Protein AF-A0A9Q0KQM0-F1 (afdb_monomer_lite)

Secondary structure (DSSP, 8-state):
--HHHHHHHHHHHHHHHHHHHHH-TTS-HHHHHHHHHHHTT-----PPP---S-----------------------------------------------HHHHHHHHHHHHHHHHHHHHHHHHHHHHHHTT--

pLDDT: mean 70.47, std 23.41, range [34.66, 98.06]

Sequence (134 aa):
MDEEDLSWMIKQAEEELQILEAQHPNRFGYLKMELRSFIHGETEKPSPPYFPKSFVSYRDGYYSSMSNSSATTQASSNRKRKVSEIQNQEANPESTNRNFPRLNQWMERVDAAIERAEACLQKIQEIKRSFADD

Organism: NCBI:txid273540

Radius of gyration: 28.45 Å; chains: 1; bounding box: 66×61×78 Å

Structure (mmCIF, N/CA/C/O backbone):
data_AF-A0A9Q0KQM0-F1
#
_entry.id   AF-A0A9Q0KQM0-F1
#
loop_
_atom_site.group_PDB
_atom_site.id
_atom_site.type_symbol
_atom_site.label_atom_id
_atom_site.label_alt_id
_atom_site.label_comp_id
_atom_site.label_asym_id
_atom_site.label_entity_id
_atom_site.label_seq_id
_atom_site.pdbx_PDB_ins_code
_atom_site.Cartn_x
_atom_site.Cartn_y
_atom_site.Cartn_z
_atom_site.occupancy
_atom_site.B_iso_or_equiv
_atom_site.auth_seq_id
_atom_site.auth_comp_id
_atom_site.auth_asym_id
_atom_site.auth_atom_id
_atom_site.pdbx_PDB_model_num
ATOM 1 N N . MET A 1 1 ? 14.302 -12.156 -9.358 1.00 58.56 1 MET A N 1
ATOM 2 C CA . MET A 1 1 ? 13.977 -11.934 -7.940 1.00 58.56 1 MET A CA 1
ATOM 3 C C . MET A 1 1 ? 15.108 -12.558 -7.190 1.00 58.56 1 MET A C 1
ATOM 5 O O . MET A 1 1 ? 15.151 -13.767 -6.978 1.00 58.56 1 MET A O 1
ATOM 9 N N . ASP A 1 2 ? 16.082 -11.708 -6.974 1.00 76.75 2 ASP A N 1
ATOM 10 C CA . ASP A 1 2 ? 17.432 -12.087 -6.632 1.00 76.75 2 ASP A CA 1
ATOM 11 C C . ASP A 1 2 ? 17.601 -11.864 -5.120 1.00 76.75 2 ASP A C 1
ATOM 13 O O . ASP A 1 2 ? 16.722 -11.299 -4.466 1.00 76.75 2 ASP A O 1
ATOM 17 N N . GLU A 1 3 ? 18.680 -12.348 -4.513 1.00 79.62 3 GLU A N 1
ATOM 18 C CA . GLU A 1 3 ? 18.825 -12.284 -3.045 1.00 79.62 3 GLU A CA 1
ATOM 19 C C . GLU A 1 3 ? 18.804 -10.827 -2.527 1.00 79.62 3 GLU A C 1
ATOM 21 O O . GLU A 1 3 ? 18.250 -10.520 -1.470 1.00 79.62 3 GLU A O 1
ATOM 26 N N . GLU A 1 4 ? 19.306 -9.907 -3.354 1.00 83.56 4 GLU A N 1
ATOM 27 C CA . GLU A 1 4 ? 19.282 -8.458 -3.148 1.00 83.56 4 GLU A CA 1
ATOM 28 C C . GLU A 1 4 ? 17.868 -7.844 -3.285 1.00 83.56 4 GLU A C 1
ATOM 30 O O . GLU A 1 4 ? 17.556 -6.889 -2.570 1.00 83.56 4 GLU A O 1
ATOM 35 N N . ASP A 1 5 ? 16.975 -8.425 -4.107 1.00 89.69 5 ASP A N 1
ATOM 36 C CA . ASP A 1 5 ? 15.559 -8.015 -4.183 1.00 89.69 5 ASP A CA 1
ATOM 37 C C . ASP A 1 5 ? 14.825 -8.326 -2.875 1.00 89.69 5 ASP A C 1
ATOM 39 O O . ASP A 1 5 ? 14.152 -7.475 -2.291 1.00 89.69 5 ASP A O 1
ATOM 43 N N . LEU A 1 6 ? 14.962 -9.567 -2.398 1.00 90.31 6 LEU A N 1
ATOM 44 C CA . LEU A 1 6 ? 14.279 -10.013 -1.185 1.00 90.31 6 LEU A CA 1
ATOM 45 C C . LEU A 1 6 ? 14.741 -9.202 0.038 1.00 90.31 6 LEU A C 1
ATOM 47 O O . LEU A 1 6 ? 13.925 -8.845 0.888 1.00 90.31 6 LEU A O 1
ATOM 51 N N . SER A 1 7 ? 16.029 -8.849 0.084 1.00 91.62 7 SER A N 1
ATOM 52 C CA . SER A 1 7 ? 16.617 -8.018 1.138 1.00 91.62 7 SER A CA 1
ATOM 53 C C . SER A 1 7 ? 15.995 -6.614 1.214 1.00 91.62 7 SER A C 1
ATOM 55 O O . SER A 1 7 ? 15.618 -6.173 2.306 1.00 91.62 7 SER A O 1
ATOM 57 N N . TRP A 1 8 ? 15.799 -5.914 0.082 1.00 96.56 8 TRP A N 1
ATOM 58 C CA . TRP A 1 8 ? 15.133 -4.602 0.122 1.00 96.56 8 TRP A CA 1
ATOM 59 C C . TRP A 1 8 ? 13.644 -4.721 0.464 1.00 96.56 8 TRP A C 1
ATOM 61 O O . TRP A 1 8 ? 13.133 -3.885 1.210 1.00 96.56 8 TRP A O 1
ATOM 71 N N . MET A 1 9 ? 12.959 -5.770 -0.011 1.00 94.56 9 MET A N 1
ATOM 72 C CA . MET A 1 9 ? 11.542 -5.994 0.299 1.00 94.56 9 MET A CA 1
ATOM 73 C C . MET A 1 9 ? 11.303 -6.239 1.795 1.00 94.56 9 MET A C 1
ATOM 75 O O . MET A 1 9 ? 10.371 -5.664 2.360 1.00 94.56 9 MET A O 1
ATOM 79 N N . ILE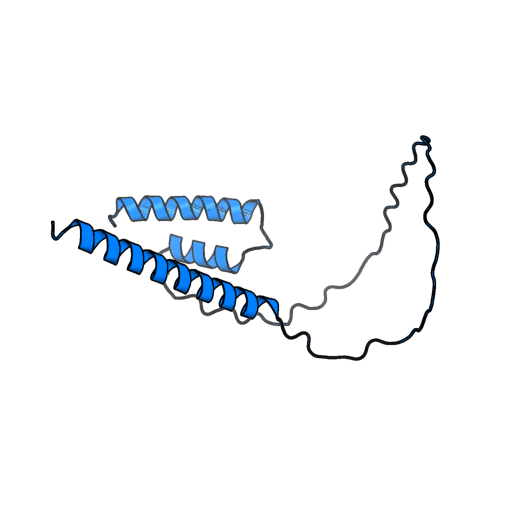 A 1 10 ? 12.146 -7.048 2.448 1.00 95.50 10 ILE A N 1
ATOM 80 C CA . ILE A 1 10 ? 12.070 -7.291 3.899 1.00 95.50 10 ILE A CA 1
ATOM 81 C C . ILE A 1 10 ? 12.304 -5.984 4.664 1.00 95.50 10 ILE A C 1
ATOM 83 O O . ILE A 1 10 ? 11.477 -5.604 5.491 1.00 95.50 10 ILE A O 1
ATOM 87 N N . LYS A 1 11 ? 13.363 -5.239 4.324 1.00 96.62 11 LYS A N 1
ATOM 88 C CA . LYS A 1 11 ? 13.682 -3.959 4.971 1.00 96.62 11 LYS A CA 1
ATOM 89 C C . LYS A 1 11 ? 12.564 -2.914 4.822 1.00 96.62 11 LYS A C 1
ATOM 91 O O . LYS A 1 11 ? 12.269 -2.193 5.773 1.00 96.62 11 LYS A O 1
ATOM 96 N N . GLN A 1 12 ? 11.917 -2.838 3.656 1.00 97.19 12 GLN A N 1
ATOM 97 C CA . GLN A 1 12 ? 10.768 -1.948 3.453 1.00 97.19 12 GLN A CA 1
ATOM 98 C C . GLN A 1 12 ? 9.567 -2.378 4.313 1.00 97.19 12 GLN A C 1
ATOM 100 O O . GLN A 1 12 ? 8.876 -1.530 4.877 1.00 97.19 12 GLN A O 1
ATOM 105 N N . ALA A 1 13 ? 9.327 -3.687 4.450 1.00 96.81 13 ALA A N 1
ATOM 106 C CA . ALA A 1 13 ? 8.262 -4.215 5.300 1.00 96.81 13 ALA A CA 1
ATOM 107 C C . ALA A 1 13 ? 8.500 -3.928 6.796 1.00 96.81 13 ALA A C 1
ATOM 109 O O . ALA A 1 13 ? 7.536 -3.664 7.516 1.00 96.81 13 ALA A O 1
ATOM 110 N N . GLU A 1 14 ? 9.756 -3.929 7.261 1.00 97.62 14 GLU A N 1
ATOM 111 C CA . GLU A 1 14 ? 10.124 -3.530 8.629 1.00 97.62 14 GLU A CA 1
ATOM 112 C C . GLU A 1 14 ? 9.798 -2.052 8.913 1.00 97.62 14 GLU A C 1
ATOM 114 O O . GLU A 1 14 ? 9.199 -1.745 9.948 1.00 97.62 14 GLU A O 1
ATOM 119 N N . GLU A 1 15 ? 10.130 -1.141 7.990 1.00 98.06 15 GLU A N 1
ATOM 120 C CA . GLU A 1 15 ? 9.844 0.297 8.132 1.00 98.06 15 GLU A CA 1
ATOM 121 C C . GLU A 1 15 ? 8.329 0.576 8.158 1.00 98.06 15 GLU A C 1
ATOM 123 O O . GLU A 1 15 ? 7.829 1.243 9.070 1.00 98.06 15 GLU A O 1
ATOM 128 N N . GLU A 1 16 ? 7.568 -0.008 7.226 1.00 97.56 16 GLU A N 1
ATOM 129 C CA . GLU A 1 16 ? 6.100 0.102 7.190 1.00 97.56 16 GLU A CA 1
ATOM 130 C C . GLU A 1 16 ? 5.441 -0.485 8.453 1.00 97.56 16 GLU A C 1
ATOM 132 O O . GLU A 1 16 ? 4.510 0.103 9.016 1.00 97.56 16 GLU A O 1
ATOM 137 N N . LEU A 1 17 ? 5.946 -1.618 8.961 1.00 97.62 17 LEU A N 1
ATOM 138 C CA . LEU A 1 17 ? 5.477 -2.213 10.213 1.00 97.62 17 LEU A CA 1
ATOM 139 C C . LEU A 1 17 ? 5.724 -1.277 11.408 1.00 97.62 17 LEU A C 1
ATOM 141 O O . LEU A 1 17 ? 4.813 -1.061 12.215 1.00 97.62 17 LEU A O 1
ATOM 145 N N . GLN A 1 18 ? 6.914 -0.673 11.500 1.00 97.94 18 GLN A N 1
ATOM 146 C CA . GLN A 1 18 ? 7.250 0.284 12.557 1.00 97.94 18 GLN A CA 1
ATOM 147 C C . GLN A 1 18 ? 6.335 1.521 12.512 1.00 97.94 18 GLN A C 1
ATOM 149 O O . GLN A 1 18 ? 5.841 1.965 13.555 1.00 97.94 18 GLN A O 1
ATOM 154 N N . ILE A 1 19 ? 6.044 2.042 11.315 1.00 97.69 19 ILE A N 1
ATOM 155 C CA . ILE A 1 19 ? 5.113 3.161 11.101 1.00 97.69 19 ILE A CA 1
ATOM 156 C C . ILE A 1 19 ? 3.689 2.787 11.553 1.00 97.69 19 ILE A C 1
ATOM 158 O O . ILE A 1 19 ? 3.054 3.544 12.298 1.00 97.69 19 ILE A O 1
ATOM 162 N N . LEU A 1 20 ? 3.194 1.605 11.167 1.00 97.06 20 LEU A N 1
ATOM 163 C CA . LEU A 1 20 ? 1.872 1.098 11.559 1.00 97.06 20 LEU A CA 1
ATOM 164 C C . LEU A 1 20 ? 1.748 0.856 13.072 1.00 97.06 20 LEU A C 1
ATOM 166 O O . LEU A 1 20 ? 0.660 1.010 13.642 1.00 97.06 20 LEU A O 1
ATOM 170 N N . GLU A 1 21 ? 2.823 0.453 13.744 1.00 96.62 21 GLU A N 1
ATOM 171 C CA . GLU A 1 21 ? 2.836 0.262 15.197 1.00 96.62 21 GLU A CA 1
ATOM 172 C C . GLU A 1 21 ? 2.899 1.592 15.953 1.00 96.62 21 GLU A C 1
ATOM 174 O O . GLU A 1 21 ? 2.069 1.805 16.840 1.00 96.62 21 GLU A O 1
ATOM 179 N N . ALA A 1 22 ? 3.773 2.517 15.546 1.00 97.25 22 ALA A N 1
ATOM 180 C CA . ALA A 1 22 ? 3.917 3.826 16.180 1.00 97.25 22 ALA A CA 1
ATOM 181 C C . ALA A 1 22 ? 2.680 4.724 15.998 1.00 97.25 22 ALA A C 1
ATOM 183 O O . ALA A 1 22 ? 2.176 5.295 16.966 1.00 97.25 22 ALA A O 1
ATOM 184 N N . GLN A 1 23 ? 2.160 4.850 14.771 1.00 97.75 23 GLN A N 1
ATOM 185 C CA . GLN A 1 23 ? 1.028 5.743 14.504 1.00 97.75 23 GLN A CA 1
ATOM 186 C C . GLN A 1 23 ? -0.321 5.114 14.866 1.00 97.75 23 GLN A C 1
ATOM 188 O O . GLN A 1 23 ? -1.278 5.826 15.187 1.00 97.75 23 GLN A O 1
ATOM 193 N N . HIS A 1 24 ? -0.460 3.794 14.720 1.00 95.94 24 HIS A N 1
ATOM 194 C CA . HIS A 1 24 ? -1.758 3.113 14.716 1.00 95.94 24 HIS A CA 1
ATOM 195 C C . HIS A 1 24 ? -1.775 1.852 15.607 1.00 95.94 24 HIS A C 1
ATOM 197 O O . HIS A 1 24 ? -2.219 0.799 15.140 1.00 95.94 24 HIS A O 1
ATOM 203 N N . PRO A 1 25 ? -1.344 1.913 16.886 1.00 92.69 25 PRO A N 1
ATOM 204 C CA . PRO A 1 25 ? -1.121 0.732 17.731 1.00 92.69 25 PRO A CA 1
ATOM 205 C C . PRO A 1 25 ? -2.336 -0.207 17.776 1.00 92.69 25 PRO A C 1
ATOM 207 O O . PRO A 1 25 ? -2.232 -1.366 17.381 1.00 92.69 25 PRO A O 1
ATOM 210 N N . ASN A 1 26 ? -3.518 0.328 18.101 1.00 94.81 26 ASN A N 1
ATOM 211 C CA . ASN A 1 26 ? -4.770 -0.431 18.240 1.00 94.81 26 ASN A CA 1
ATOM 212 C C . ASN A 1 26 ? -5.520 -0.677 16.909 1.00 94.81 26 ASN A C 1
ATOM 214 O O . ASN A 1 26 ? -6.731 -0.903 16.913 1.00 94.81 26 ASN A O 1
ATOM 218 N N . ARG A 1 27 ? -4.846 -0.584 15.753 1.00 92.25 27 ARG A N 1
ATOM 219 C CA . ARG A 1 27 ? -5.431 -0.844 14.422 1.00 92.25 27 ARG A CA 1
ATOM 220 C C . ARG A 1 27 ? -4.522 -1.749 13.586 1.00 92.25 27 ARG A C 1
ATOM 222 O O . ARG A 1 27 ? -3.359 -1.964 13.922 1.00 92.25 27 ARG A O 1
ATOM 229 N N . PHE A 1 28 ? -5.076 -2.260 12.484 1.00 95.12 28 PHE A N 1
ATOM 230 C CA . PHE A 1 28 ? -4.367 -3.050 11.465 1.00 95.12 28 PHE A CA 1
ATOM 231 C C . PHE A 1 28 ? -3.712 -4.346 11.980 1.00 95.12 28 PHE A C 1
ATOM 233 O O . PHE A 1 28 ? -2.749 -4.819 11.393 1.00 95.12 28 PHE A O 1
ATOM 240 N N . GLY A 1 29 ? -4.250 -4.953 13.047 1.00 94.25 29 GLY A N 1
ATOM 241 C CA . GLY A 1 29 ? -3.660 -6.139 13.687 1.00 94.25 29 GLY A CA 1
ATOM 242 C C . GLY A 1 29 ? -3.385 -7.313 12.738 1.00 94.25 29 GLY A C 1
ATOM 243 O O . GLY A 1 29 ? -2.309 -7.891 12.808 1.00 94.25 29 GLY A O 1
ATOM 244 N N . TYR A 1 30 ? -4.299 -7.619 11.807 1.00 93.44 30 TYR A N 1
ATOM 245 C CA . TYR A 1 30 ? -4.071 -8.659 10.791 1.00 93.44 30 TYR A CA 1
ATOM 246 C C . TYR A 1 30 ? -2.902 -8.302 9.853 1.00 93.44 30 TYR A C 1
ATOM 248 O O . TYR A 1 30 ? -1.978 -9.092 9.719 1.00 93.44 30 TYR A O 1
ATOM 256 N N . LEU A 1 31 ? -2.883 -7.086 9.291 1.00 95.19 31 LEU A N 1
ATOM 257 C CA . LEU A 1 31 ? -1.804 -6.617 8.407 1.00 95.19 31 LEU A CA 1
ATOM 258 C C . LEU A 1 31 ? -0.438 -6.598 9.116 1.00 95.19 31 LEU A C 1
ATOM 260 O O . LEU A 1 31 ? 0.568 -6.953 8.519 1.00 95.19 31 LEU A O 1
ATOM 264 N N . LYS A 1 32 ? -0.396 -6.236 10.404 1.00 96.25 32 LYS A N 1
ATOM 265 C CA . LYS A 1 32 ? 0.830 -6.301 11.217 1.00 96.25 32 LYS A CA 1
ATOM 266 C C . LYS A 1 32 ? 1.321 -7.735 11.405 1.00 96.25 32 LYS A C 1
ATOM 268 O O . LYS A 1 32 ? 2.519 -7.971 11.325 1.00 96.25 32 LYS A O 1
ATOM 273 N N . MET A 1 33 ? 0.416 -8.687 11.640 1.00 94.62 33 MET A N 1
ATOM 274 C CA . MET A 1 33 ? 0.769 -10.111 11.706 1.00 94.62 33 MET A CA 1
ATOM 275 C C . MET A 1 33 ? 1.274 -10.627 10.353 1.00 94.62 33 MET A C 1
ATOM 277 O O . MET A 1 33 ? 2.282 -11.318 10.314 1.00 94.62 33 MET A O 1
ATOM 281 N N . GLU A 1 34 ? 0.624 -10.248 9.251 1.00 94.19 34 GLU A N 1
ATOM 282 C CA . GLU A 1 34 ? 0.992 -10.652 7.888 1.00 94.19 34 GLU A CA 1
ATOM 283 C C . GLU A 1 34 ? 2.362 -10.085 7.464 1.00 94.19 34 GLU A C 1
ATOM 285 O O . GLU A 1 34 ? 3.205 -10.833 6.971 1.00 94.19 34 GLU A O 1
ATOM 290 N N . LEU A 1 35 ? 2.643 -8.808 7.767 1.00 94.81 35 LEU A N 1
ATOM 291 C CA . LEU A 1 35 ? 3.968 -8.194 7.594 1.00 94.81 35 LEU A CA 1
ATOM 292 C C . LEU A 1 35 ? 5.043 -8.893 8.438 1.00 94.81 35 LEU A C 1
ATOM 294 O O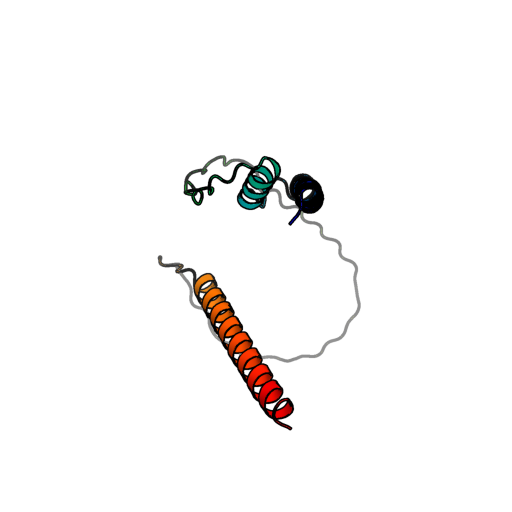 . LEU A 1 35 ? 6.119 -9.189 7.927 1.00 94.81 35 LEU A O 1
ATOM 298 N N . ARG A 1 36 ? 4.755 -9.207 9.710 1.00 94.88 36 ARG A N 1
ATOM 299 C CA . ARG A 1 36 ? 5.675 -9.970 10.572 1.00 94.88 36 ARG A CA 1
ATOM 300 C C . ARG A 1 36 ? 5.966 -11.358 9.990 1.00 94.88 36 ARG A C 1
ATOM 302 O O . ARG A 1 36 ? 7.136 -11.717 9.907 1.00 94.88 36 ARG A O 1
ATOM 309 N N . SER A 1 37 ? 4.941 -12.083 9.532 1.00 93.44 37 SER A N 1
ATOM 310 C CA . SER A 1 37 ? 5.080 -13.381 8.847 1.00 93.44 37 SER A CA 1
ATOM 311 C C . SER A 1 37 ? 6.000 -13.275 7.628 1.00 93.44 37 SER A C 1
ATOM 313 O O . SER A 1 37 ? 6.935 -14.058 7.481 1.00 93.44 37 SER A O 1
ATOM 315 N N . PHE A 1 38 ? 5.778 -12.259 6.786 1.00 93.25 38 PHE A N 1
ATOM 316 C CA . PHE A 1 38 ? 6.587 -11.993 5.596 1.00 93.25 38 PHE A CA 1
ATOM 317 C C . PHE A 1 38 ? 8.063 -11.721 5.935 1.00 93.25 38 PHE A C 1
ATOM 319 O O . PHE A 1 38 ? 8.940 -12.356 5.355 1.00 93.25 38 PHE A O 1
ATOM 326 N N . ILE A 1 39 ? 8.335 -10.847 6.913 1.00 94.62 39 ILE A N 1
ATOM 327 C CA . ILE A 1 39 ? 9.695 -10.496 7.368 1.00 94.62 39 ILE A CA 1
ATOM 328 C C . ILE A 1 39 ? 10.465 -11.729 7.872 1.00 94.62 39 ILE A C 1
ATOM 330 O O . ILE A 1 39 ? 11.651 -11.869 7.587 1.00 94.62 39 ILE A O 1
ATOM 334 N N . HIS A 1 40 ? 9.800 -12.643 8.587 1.00 92.06 40 HIS A N 1
ATOM 335 C CA . HIS A 1 40 ? 10.431 -13.852 9.138 1.00 92.06 40 HIS A CA 1
ATOM 336 C C . HIS A 1 40 ? 10.483 -15.028 8.139 1.00 92.06 40 HIS A C 1
ATOM 338 O O . HIS A 1 40 ? 10.992 -16.096 8.475 1.00 92.06 40 HIS A O 1
ATOM 344 N N . GLY A 1 41 ? 9.952 -14.868 6.919 1.00 84.62 41 GLY A N 1
ATOM 345 C CA . GLY A 1 41 ? 9.823 -15.952 5.935 1.00 84.62 41 GLY A CA 1
ATOM 346 C C . GLY A 1 41 ? 8.761 -17.008 6.287 1.00 84.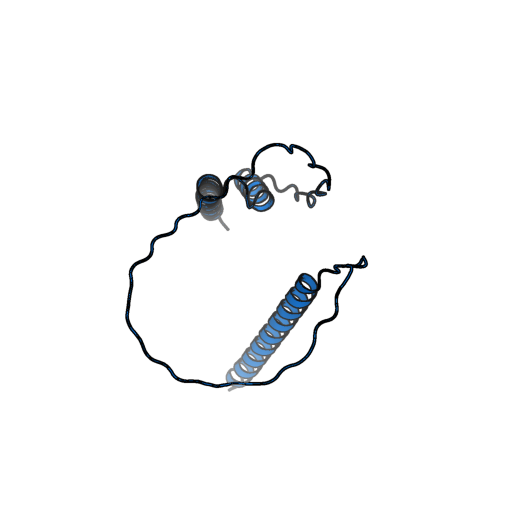62 41 GLY A C 1
ATOM 347 O O . GLY A 1 41 ? 8.632 -18.018 5.587 1.00 84.62 41 GLY A O 1
ATOM 348 N N . GLU A 1 42 ? 7.977 -16.779 7.343 1.00 75.19 42 GLU A N 1
ATOM 349 C CA . GLU A 1 42 ? 6.920 -17.662 7.837 1.00 75.19 42 GLU A CA 1
ATOM 350 C C . GLU A 1 42 ? 5.705 -17.599 6.901 1.00 75.19 42 GLU A C 1
ATOM 352 O O . GLU A 1 42 ? 4.719 -16.900 7.135 1.00 75.19 42 GLU A O 1
ATOM 357 N N . THR A 1 43 ? 5.788 -18.353 5.804 1.00 58.00 43 THR A N 1
ATOM 358 C CA . THR A 1 43 ? 4.756 -18.458 4.757 1.00 58.00 43 THR A CA 1
ATOM 359 C C . THR A 1 43 ? 3.641 -19.462 5.086 1.00 58.00 43 THR A C 1
ATOM 361 O O . THR A 1 43 ? 2.929 -19.936 4.194 1.00 58.00 43 THR A O 1
ATOM 364 N N . GLU A 1 44 ? 3.416 -19.748 6.374 1.00 56.81 44 GLU A N 1
ATOM 365 C CA . GLU A 1 44 ? 2.142 -20.324 6.804 1.00 56.81 44 GLU A CA 1
ATOM 366 C C . GLU A 1 44 ? 1.032 -19.309 6.522 1.00 56.81 44 GLU A C 1
ATOM 368 O O . GLU A 1 44 ? 1.026 -18.209 7.067 1.00 56.81 44 GLU A O 1
ATOM 373 N N . LYS A 1 45 ? 0.078 -19.664 5.652 1.00 56.00 45 LYS A N 1
ATOM 374 C CA . LYS A 1 45 ? -1.084 -18.810 5.371 1.00 56.00 45 LYS A CA 1
ATOM 375 C C . LYS A 1 45 ? -1.837 -18.565 6.684 1.00 56.00 45 LYS A C 1
ATOM 377 O O . LYS A 1 45 ? -2.436 -19.526 7.180 1.00 56.00 45 LYS A O 1
ATOM 382 N N . PRO A 1 46 ? -1.885 -17.333 7.226 1.00 56.75 46 PRO A N 1
ATOM 383 C CA . PRO A 1 46 ? -2.617 -17.082 8.455 1.00 56.75 46 PRO A CA 1
ATOM 384 C C . PRO A 1 46 ? -4.099 -17.332 8.179 1.00 56.75 46 PRO A C 1
ATOM 386 O O . PRO A 1 46 ? -4.751 -16.586 7.445 1.00 56.75 46 PRO A O 1
ATOM 389 N N . SER A 1 47 ? -4.643 -18.417 8.737 1.00 57.75 47 SER A N 1
ATOM 390 C CA . SER A 1 47 ? -6.070 -18.714 8.620 1.00 57.75 47 SER A CA 1
ATOM 391 C C . SER A 1 47 ? -6.855 -17.491 9.105 1.00 57.75 47 SER A C 1
ATOM 393 O O . SER A 1 47 ? -6.517 -16.997 10.189 1.00 57.75 47 SER A O 1
AT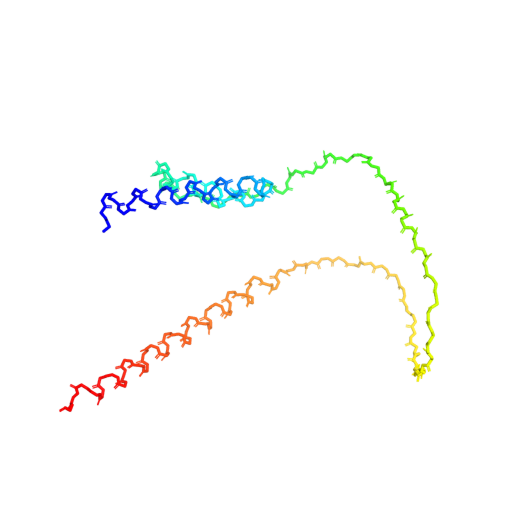OM 395 N N . PRO A 1 48 ? -7.870 -16.994 8.366 1.00 59.31 48 PRO A N 1
ATOM 396 C CA . PRO A 1 48 ? -8.559 -15.763 8.730 1.00 59.31 48 PRO A CA 1
ATOM 397 C C . PRO A 1 48 ? -8.987 -15.815 10.199 1.00 59.31 48 PRO A C 1
ATOM 399 O O . PRO A 1 48 ? -9.659 -16.779 10.583 1.00 59.31 48 PRO A O 1
ATOM 402 N N . PRO A 1 49 ? -8.584 -14.844 11.041 1.00 58.28 49 PRO A N 1
ATOM 403 C CA . PRO A 1 49 ? -8.842 -14.932 12.466 1.00 58.28 49 PRO A CA 1
ATOM 404 C C . PRO A 1 49 ? -10.351 -15.002 12.685 1.00 58.28 49 PRO A C 1
ATOM 406 O O . PRO A 1 49 ? -11.084 -14.067 12.355 1.00 58.28 49 PRO A O 1
ATOM 409 N N . TYR A 1 50 ? -10.811 -16.123 13.245 1.00 54.47 50 TYR A N 1
ATOM 410 C CA . TYR A 1 50 ? -12.184 -16.306 13.701 1.00 54.47 50 TYR A CA 1
ATOM 411 C C . TYR A 1 50 ? -12.444 -15.324 14.846 1.00 54.47 50 TYR A C 1
ATOM 413 O O . TYR A 1 50 ? -12.308 -15.683 16.011 1.00 54.47 50 TYR A O 1
ATOM 421 N N . PHE A 1 51 ? -12.774 -14.072 14.506 1.00 50.09 51 PHE A N 1
ATOM 422 C CA . PHE A 1 51 ? -13.019 -12.985 15.451 1.00 50.09 51 PHE A CA 1
ATOM 423 C C . PHE A 1 51 ? -13.991 -13.449 16.544 1.00 50.09 51 PHE A C 1
ATOM 425 O O . PHE A 1 51 ? -15.191 -13.592 16.267 1.00 50.09 51 PHE A O 1
ATOM 432 N N . PRO A 1 52 ? -13.526 -13.658 17.790 1.00 43.16 52 PRO A N 1
ATOM 433 C CA . PRO A 1 52 ? -14.418 -14.029 18.869 1.00 43.16 52 PRO A CA 1
ATOM 434 C C . PRO A 1 52 ? -15.318 -12.826 19.133 1.00 43.16 52 PRO A C 1
ATOM 436 O O . PRO A 1 52 ? -14.843 -11.758 19.520 1.00 43.16 52 PRO A O 1
ATOM 439 N N . LYS A 1 53 ? -16.634 -12.976 18.945 1.00 48.00 53 LYS A N 1
ATOM 440 C CA . LYS A 1 53 ? -17.634 -11.929 19.242 1.00 48.00 53 LYS A CA 1
ATOM 441 C C . LYS A 1 53 ? -17.853 -11.768 20.759 1.00 48.00 53 LYS A C 1
ATOM 443 O O . LYS A 1 53 ? -18.983 -11.661 21.221 1.00 48.00 53 LYS A O 1
ATOM 448 N N . SER A 1 54 ? -16.768 -11.815 21.531 1.00 49.44 54 SER A N 1
ATOM 449 C CA . SER A 1 54 ? -16.753 -11.923 22.988 1.00 49.44 54 SER A CA 1
ATOM 450 C C . SER A 1 54 ? -15.486 -11.303 23.594 1.00 49.44 54 SER A C 1
ATOM 452 O O . SER A 1 54 ? -14.703 -11.976 24.261 1.00 49.44 54 SER A O 1
ATOM 454 N N . PHE A 1 55 ? -15.323 -9.991 23.425 1.00 45.03 55 PHE A N 1
ATOM 455 C CA . PHE A 1 55 ? -14.746 -9.178 24.497 1.00 45.03 55 PHE A CA 1
ATOM 456 C C . PHE A 1 55 ? -15.726 -8.054 24.834 1.00 45.03 55 PHE A C 1
ATOM 458 O O . PHE A 1 55 ? -15.708 -6.972 24.249 1.00 45.03 55 PHE A O 1
ATOM 465 N N . VAL A 1 56 ? -16.651 -8.370 25.738 1.00 48.72 56 VAL A N 1
ATOM 466 C CA . VAL A 1 56 ? -17.656 -7.446 26.271 1.00 48.72 56 VAL A CA 1
ATOM 467 C C . VAL A 1 56 ? -17.381 -7.283 27.764 1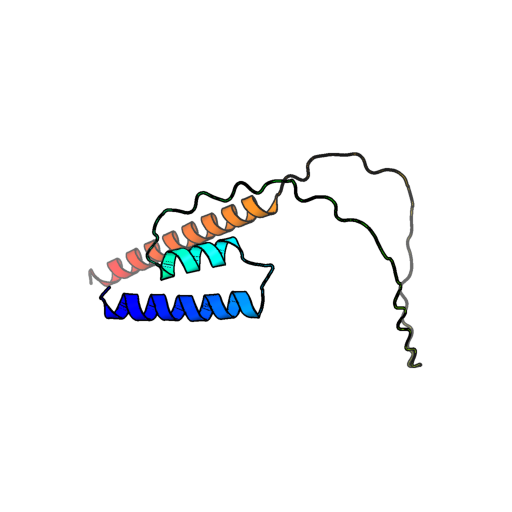.00 48.72 56 VAL A C 1
ATOM 469 O O . VAL A 1 56 ? -16.965 -8.234 28.415 1.00 48.72 56 VAL A O 1
ATOM 472 N N . SER A 1 57 ? -17.676 -6.102 28.307 1.00 45.59 57 SER A N 1
ATOM 473 C CA . SER A 1 57 ? -17.599 -5.782 29.738 1.00 45.59 57 SER A CA 1
ATOM 474 C C . SER A 1 57 ? -16.193 -5.669 30.348 1.00 45.59 57 SER A C 1
ATOM 476 O O . SER A 1 57 ? -15.804 -6.444 31.217 1.00 45.59 57 SER A O 1
ATOM 478 N N . TYR A 1 58 ? -15.556 -4.526 30.091 1.00 44.00 58 TYR A N 1
ATOM 479 C CA . TYR A 1 58 ? -15.396 -3.592 31.210 1.00 44.00 58 TYR A CA 1
ATOM 480 C C . TYR A 1 58 ? -16.274 -2.363 30.962 1.00 44.00 58 TYR A C 1
ATOM 482 O O . TYR A 1 58 ? -16.136 -1.683 29.948 1.00 44.00 58 TYR A O 1
ATOM 490 N N . ARG A 1 59 ? -17.208 -2.110 31.882 1.00 48.94 59 ARG A N 1
ATOM 491 C CA . ARG A 1 59 ? -18.052 -0.913 31.921 1.00 48.94 59 ARG A CA 1
ATOM 492 C C . ARG A 1 59 ? -18.102 -0.415 33.358 1.00 48.94 59 ARG A C 1
ATOM 494 O O . ARG A 1 59 ? -18.889 -0.951 34.130 1.00 48.94 59 ARG A O 1
ATOM 501 N N . ASP A 1 60 ? -17.377 0.655 33.662 1.00 38.59 60 ASP A N 1
ATOM 502 C CA . ASP A 1 60 ? -17.963 1.729 34.467 1.00 38.59 60 ASP A CA 1
ATOM 503 C C . ASP A 1 60 ? -17.229 3.067 34.302 1.00 38.59 60 ASP A C 1
ATOM 505 O O . ASP A 1 60 ? -16.044 3.072 33.985 1.00 38.59 60 ASP A O 1
ATOM 509 N N . GLY A 1 61 ? -17.950 4.168 34.552 1.00 39.41 61 GLY A N 1
ATOM 510 C CA . GLY A 1 61 ? -17.420 5.529 34.722 1.00 39.41 61 GLY A CA 1
ATOM 511 C C . GLY A 1 61 ? -16.787 6.219 33.491 1.00 39.41 61 GLY A C 1
ATOM 512 O O . GLY A 1 61 ? -15.971 5.650 32.783 1.00 39.41 61 GLY A O 1
ATOM 513 N N . TYR A 1 62 ? -17.062 7.487 33.171 1.00 40.94 62 TYR A N 1
ATOM 514 C CA . TYR A 1 62 ? -18.072 8.429 33.670 1.00 40.94 62 TYR A CA 1
ATOM 515 C C . TYR A 1 62 ? -18.475 9.373 32.525 1.00 40.94 62 TYR A C 1
ATOM 517 O O . TYR A 1 62 ? -17.651 9.716 31.677 1.00 40.94 62 TYR A O 1
ATOM 525 N N . TYR A 1 63 ? -19.722 9.851 32.521 1.00 44.03 63 TYR A N 1
ATOM 526 C CA . TYR A 1 63 ? -20.128 10.956 31.650 1.00 44.03 63 TYR A CA 1
ATOM 527 C C . TYR A 1 63 ? -19.713 12.291 32.282 1.00 44.03 63 TYR A C 1
ATOM 529 O O . TYR A 1 63 ? -20.339 12.725 33.246 1.00 44.03 63 TYR A O 1
ATOM 537 N N . SER A 1 64 ? -18.722 12.970 31.701 1.00 42.19 64 SER A N 1
ATOM 538 C CA . SER A 1 64 ? -18.427 14.378 32.004 1.00 42.19 64 SER A CA 1
ATOM 539 C C . SER A 1 64 ? -18.601 15.231 30.754 1.00 42.19 64 SER A C 1
ATOM 541 O O . SER A 1 64 ? -17.804 15.162 29.820 1.00 42.19 64 SER A O 1
ATOM 543 N N . SER A 1 65 ? -19.653 16.051 30.745 1.00 48.09 65 SER A N 1
ATOM 544 C CA . SER A 1 65 ? -19.859 17.091 29.734 1.00 48.09 65 SER A CA 1
ATOM 545 C C . SER A 1 65 ? -18.771 18.156 29.860 1.00 48.09 65 SER A C 1
ATOM 547 O O . SER A 1 65 ? -18.712 18.838 30.882 1.00 48.09 65 SER A O 1
ATOM 549 N N . MET A 1 66 ? -17.947 18.343 28.826 1.00 41.41 66 MET A N 1
ATOM 550 C CA . MET A 1 66 ? -16.988 19.451 28.767 1.00 41.41 66 MET A CA 1
ATOM 551 C C . MET A 1 66 ? -17.532 20.568 27.869 1.00 41.41 66 MET A C 1
ATOM 553 O O . MET A 1 66 ? -17.326 20.594 26.656 1.00 41.41 66 MET A O 1
ATOM 557 N N . SER A 1 67 ? -18.297 21.469 28.482 1.00 44.84 67 SER A N 1
ATOM 558 C CA . SER A 1 67 ? -19.016 22.546 27.800 1.00 44.84 67 SER A CA 1
ATOM 559 C C . SER A 1 67 ? -18.108 23.745 27.502 1.00 44.84 67 SER A C 1
ATOM 561 O O . SER A 1 67 ? -18.116 24.731 28.238 1.00 44.84 67 SER A O 1
ATOM 563 N N . ASN A 1 68 ? -17.359 23.705 26.397 1.00 47.03 68 ASN A N 1
ATOM 564 C CA . ASN A 1 68 ? -16.548 24.847 25.956 1.00 47.03 68 ASN A CA 1
ATOM 565 C C . ASN A 1 68 ? -17.385 25.889 25.193 1.00 47.03 68 ASN A C 1
ATOM 567 O O . ASN A 1 68 ? -17.266 26.064 23.981 1.00 47.03 68 ASN A O 1
ATOM 571 N N . SER A 1 69 ? -18.221 26.619 25.932 1.00 45.50 69 SER A N 1
ATOM 572 C CA . SER A 1 69 ? -18.812 27.872 25.456 1.00 45.50 69 SER A CA 1
ATOM 573 C C . SER A 1 69 ? -17.717 28.917 25.229 1.00 45.50 69 SER A C 1
ATOM 575 O O . SER A 1 69 ? -16.946 29.232 26.132 1.00 45.50 69 SER A O 1
ATOM 577 N N . SER A 1 70 ? -17.663 29.506 24.038 1.00 48.41 70 SER A N 1
ATOM 578 C CA . SER A 1 70 ? -16.840 30.687 23.751 1.00 48.41 70 SER A CA 1
ATOM 579 C C . SER A 1 70 ? -17.584 31.565 22.757 1.00 48.41 70 SER A C 1
ATOM 581 O O . SER A 1 70 ? -17.509 31.372 21.548 1.00 48.41 70 SER A O 1
ATOM 583 N N . ALA A 1 71 ? -18.375 32.493 23.293 1.00 43.06 71 ALA A N 1
ATOM 584 C CA . ALA A 1 71 ? -19.165 33.423 22.503 1.00 43.06 71 ALA A CA 1
ATOM 585 C C . ALA A 1 71 ? -18.362 34.700 22.223 1.00 43.06 71 ALA A C 1
ATOM 587 O O . ALA A 1 71 ? -17.993 35.422 23.147 1.00 43.06 71 ALA A O 1
ATOM 588 N N . THR A 1 72 ? -18.162 35.008 20.945 1.00 55.75 72 THR A N 1
ATOM 589 C CA . THR A 1 72 ? -17.838 36.355 20.463 1.00 55.75 72 THR A CA 1
ATOM 590 C C . THR A 1 72 ? -18.888 36.771 19.434 1.00 55.75 72 THR A C 1
ATOM 592 O O . THR A 1 72 ? -19.489 35.937 18.755 1.00 55.75 72 THR A O 1
ATOM 595 N N . THR A 1 73 ? -19.212 38.062 19.405 1.00 48.50 73 THR A N 1
ATOM 596 C CA . THR A 1 73 ? -20.527 38.540 18.951 1.00 48.50 73 THR A CA 1
ATOM 597 C C . THR A 1 73 ? -20.476 39.350 17.654 1.00 48.50 73 THR A C 1
ATOM 599 O O . THR A 1 73 ? -19.491 40.018 17.375 1.00 48.50 73 THR A O 1
ATOM 602 N N . GLN A 1 74 ? -21.621 39.388 16.961 1.00 44.38 74 GLN A N 1
ATOM 603 C CA . GLN A 1 74 ? -22.000 40.339 15.900 1.00 44.38 74 GLN A CA 1
ATOM 604 C C . GLN A 1 74 ? -21.230 40.306 14.563 1.00 44.38 74 GLN A C 1
ATOM 606 O O . GLN A 1 74 ? -20.193 40.933 14.392 1.00 44.38 74 GLN A O 1
ATOM 611 N N . ALA A 1 75 ? -21.916 39.799 13.535 1.00 37.28 75 ALA A N 1
ATOM 612 C CA . ALA A 1 75 ? -22.292 40.610 12.370 1.00 37.28 75 ALA A CA 1
ATOM 613 C C . ALA A 1 75 ? -23.625 40.079 11.804 1.00 37.28 75 ALA A C 1
ATOM 615 O O . ALA A 1 75 ? -23.950 38.907 11.994 1.00 37.28 75 ALA A O 1
ATOM 616 N N . SER A 1 76 ? -24.433 40.924 11.159 1.00 51.91 76 SER A N 1
ATOM 617 C CA . SER A 1 76 ? -25.798 40.575 10.736 1.00 51.91 76 SER A CA 1
ATOM 618 C C . SER A 1 76 ? -25.973 40.549 9.216 1.00 51.91 76 SER A C 1
ATOM 620 O O . SER A 1 76 ? -25.439 41.395 8.506 1.00 51.91 76 SER A O 1
ATOM 622 N N . SER A 1 77 ? -26.826 39.645 8.721 1.00 46.97 77 SER A N 1
ATOM 623 C CA . SER A 1 77 ? -27.786 39.990 7.663 1.00 46.97 77 SER A CA 1
ATOM 624 C C . SER A 1 77 ? -28.925 38.970 7.577 1.00 46.97 77 SER A C 1
ATOM 626 O O . SER A 1 77 ? -28.722 37.772 7.756 1.00 46.97 77 SER A O 1
ATOM 628 N N . ASN A 1 78 ? -30.136 39.444 7.285 1.00 47.03 78 ASN A N 1
ATOM 629 C CA . ASN A 1 78 ? -31.325 38.611 7.112 1.00 47.03 78 ASN A CA 1
ATOM 630 C C . ASN A 1 78 ? -31.629 38.400 5.623 1.00 47.03 78 ASN A C 1
ATOM 632 O O . ASN A 1 78 ? -31.869 39.377 4.913 1.00 47.03 78 ASN A O 1
ATOM 636 N N . ARG A 1 79 ? -31.828 37.150 5.177 1.00 47.53 79 ARG A N 1
ATOM 637 C CA . ARG A 1 79 ? -32.723 36.884 4.035 1.00 47.53 79 ARG A CA 1
ATOM 638 C C . ARG A 1 79 ? -33.516 35.588 4.204 1.00 47.53 79 ARG A C 1
ATOM 640 O O . ARG A 1 79 ? -32.965 34.511 4.380 1.00 47.53 79 ARG A O 1
ATOM 647 N N . LYS A 1 80 ? -34.842 35.736 4.174 1.00 47.59 80 LYS A N 1
ATOM 648 C CA . LYS A 1 80 ? -35.837 34.698 4.478 1.00 47.59 80 LYS A CA 1
ATOM 649 C C . LYS A 1 80 ? -36.104 33.791 3.269 1.00 47.59 80 LYS A C 1
ATOM 651 O O . LYS A 1 80 ? -36.289 34.298 2.164 1.00 47.59 80 LYS A O 1
ATOM 656 N N . ARG A 1 81 ? -36.335 32.501 3.527 1.00 54.75 81 ARG A N 1
ATOM 657 C CA . ARG A 1 81 ? -37.442 31.721 2.930 1.00 54.75 81 ARG A CA 1
ATOM 658 C C . ARG A 1 81 ? -38.168 30.973 4.062 1.00 54.75 81 ARG A C 1
ATOM 660 O O . ARG A 1 81 ? -37.619 30.865 5.155 1.00 54.75 81 ARG A O 1
ATOM 667 N N . LYS A 1 82 ? -39.434 30.596 3.853 1.00 43.59 82 LYS A N 1
ATOM 668 C CA . LYS A 1 82 ? -40.401 30.235 4.911 1.00 43.59 82 LYS A CA 1
ATOM 669 C C . LYS A 1 82 ? -41.430 29.219 4.379 1.00 43.59 82 LYS A C 1
ATOM 671 O O . LYS A 1 82 ? -41.917 29.459 3.280 1.00 43.59 82 LYS A O 1
ATOM 676 N N . VAL A 1 83 ? -41.846 28.261 5.233 1.00 40.69 83 VAL A N 1
ATOM 677 C CA . VAL A 1 83 ? -43.030 27.357 5.098 1.00 40.69 83 VAL A CA 1
ATOM 678 C C . VAL A 1 83 ? -42.920 26.313 3.961 1.00 40.69 83 VAL A C 1
ATOM 680 O O . VAL A 1 83 ? -42.273 26.588 2.956 1.00 40.69 83 VAL A O 1
ATOM 683 N N . SER A 1 84 ? -43.447 25.082 4.064 1.00 39.41 84 SER A N 1
ATOM 684 C CA . SER A 1 84 ? -44.287 24.399 5.092 1.00 39.41 84 SER A CA 1
ATOM 685 C C . SER A 1 84 ? -43.533 23.176 5.693 1.00 39.41 84 SER A C 1
ATOM 687 O O . SER A 1 84 ? -42.539 22.765 5.106 1.00 39.41 84 SER A O 1
ATOM 689 N N . GLU A 1 85 ? -43.809 22.590 6.872 1.00 36.38 85 GLU A N 1
ATOM 690 C CA . GLU A 1 85 ? -45.079 22.070 7.451 1.00 36.38 85 GLU A CA 1
ATOM 691 C C . GLU A 1 85 ? -45.699 20.929 6.610 1.00 36.38 85 GLU A C 1
ATOM 693 O O . GLU A 1 85 ? -45.787 21.062 5.396 1.00 36.38 85 GLU A O 1
ATOM 698 N N . ILE A 1 86 ? -46.150 19.781 7.128 1.00 40.19 86 ILE A N 1
ATOM 699 C CA . ILE A 1 86 ? -46.303 19.228 8.501 1.00 40.19 86 ILE A CA 1
ATOM 700 C C . ILE A 1 86 ? -45.665 17.788 8.474 1.00 40.19 86 ILE A C 1
ATOM 702 O O . ILE A 1 86 ? -45.066 17.453 7.457 1.00 40.19 86 ILE A O 1
ATOM 706 N N . GLN A 1 87 ? -45.646 16.845 9.435 1.00 38.06 87 GLN A N 1
ATOM 707 C CA . GLN A 1 87 ? -46.283 16.563 10.739 1.00 38.06 87 GLN A CA 1
ATOM 708 C C . GLN A 1 87 ? -45.375 15.591 11.552 1.00 38.06 87 GLN A C 1
ATOM 710 O O . GLN A 1 87 ? -44.474 14.982 10.980 1.00 38.06 87 GLN A O 1
ATOM 715 N N . ASN A 1 88 ? -45.613 15.404 12.860 1.00 36.69 88 ASN A N 1
ATOM 716 C CA . ASN A 1 88 ? -44.945 14.375 13.685 1.00 36.69 88 ASN A CA 1
ATOM 717 C C . ASN A 1 88 ? -45.711 13.037 13.699 1.00 36.69 88 ASN A C 1
ATOM 719 O O . ASN A 1 88 ? -46.944 13.037 13.713 1.00 36.69 88 ASN A O 1
ATOM 723 N N . GLN A 1 89 ? -44.993 11.922 13.867 1.00 41.09 89 GLN A N 1
ATOM 724 C CA . GLN A 1 89 ? -45.485 10.771 14.636 1.00 41.09 89 GLN A CA 1
ATOM 725 C C . GLN A 1 89 ? -44.314 9.996 15.262 1.00 41.09 89 GLN A C 1
ATOM 727 O O . GLN A 1 89 ? -43.175 10.122 14.814 1.00 41.09 89 GLN A O 1
ATOM 732 N N . GLU A 1 90 ? -44.584 9.283 16.353 1.00 38.94 90 GLU A N 1
ATOM 733 C CA . GLU A 1 90 ? -43.589 8.863 17.349 1.00 38.94 90 GLU A CA 1
ATOM 734 C C . GLU A 1 90 ? -43.588 7.332 17.553 1.00 38.94 90 GLU A C 1
ATOM 736 O O . GLU A 1 90 ? -44.468 6.633 17.059 1.00 38.94 90 GLU A O 1
ATOM 741 N N . ALA A 1 91 ? -42.638 6.860 18.365 1.00 34.66 91 ALA A N 1
ATOM 742 C CA . ALA A 1 91 ? -42.565 5.557 19.031 1.00 34.66 91 ALA A CA 1
ATOM 743 C C . ALA A 1 91 ? -41.963 4.339 18.283 1.00 34.66 91 ALA A C 1
ATOM 745 O O . ALA A 1 91 ? -42.532 3.764 17.364 1.00 34.66 91 ALA A O 1
ATOM 746 N N . ASN A 1 92 ? -40.881 3.859 18.912 1.00 37.62 92 ASN A N 1
ATOM 747 C CA . ASN A 1 92 ? -40.411 2.473 19.038 1.00 37.62 92 ASN A CA 1
ATOM 748 C C . ASN A 1 92 ? -39.610 1.823 17.872 1.00 37.62 92 ASN A C 1
ATOM 750 O O . ASN A 1 92 ? -40.096 1.748 16.746 1.00 37.62 92 ASN A O 1
ATOM 754 N N . PRO A 1 93 ? -38.388 1.296 18.126 1.00 53.06 93 PRO A N 1
ATOM 755 C CA . PRO A 1 93 ? -37.555 0.662 17.104 1.00 53.06 93 PRO A CA 1
ATOM 756 C C . PRO A 1 93 ? -37.705 -0.869 17.103 1.00 53.06 93 PRO A C 1
ATOM 758 O O . PRO A 1 93 ? -37.115 -1.554 17.941 1.00 53.06 93 PRO A O 1
ATOM 761 N N . GLU A 1 94 ? -38.442 -1.426 16.140 1.00 37.75 94 GLU A N 1
ATOM 762 C CA . GLU A 1 94 ? -38.488 -2.884 15.968 1.00 37.75 94 GLU A CA 1
ATOM 763 C C . GLU A 1 94 ? -37.279 -3.433 15.181 1.00 37.75 94 GLU A C 1
ATOM 765 O O . GLU A 1 94 ? -36.572 -2.730 14.456 1.00 37.75 94 GLU A O 1
ATOM 770 N N . SER A 1 95 ? -36.972 -4.697 15.453 1.00 46.25 95 SER A N 1
ATOM 771 C CA . SER A 1 95 ? -35.657 -5.311 15.302 1.00 46.25 95 SER A CA 1
ATOM 772 C C . SER A 1 95 ? -35.269 -5.762 13.882 1.00 46.25 95 SER A C 1
ATOM 774 O O . SER A 1 95 ? -36.096 -5.925 12.993 1.00 46.25 95 SER A O 1
ATOM 776 N N . THR A 1 96 ? -33.992 -6.155 13.776 1.00 50.06 96 THR A N 1
ATOM 777 C CA . THR A 1 96 ? -33.484 -7.210 12.874 1.00 50.06 96 THR A CA 1
ATOM 778 C C . THR A 1 96 ? -32.945 -6.795 11.490 1.00 50.06 96 THR A C 1
ATOM 780 O O . THR A 1 96 ? -33.387 -5.869 10.827 1.00 50.06 96 THR A O 1
ATOM 783 N N . ASN A 1 97 ? -31.904 -7.533 11.088 1.00 47.09 97 ASN A N 1
ATOM 784 C CA . ASN A 1 97 ? -31.236 -7.592 9.783 1.00 47.09 97 ASN A CA 1
ATOM 785 C C . ASN A 1 97 ? -30.530 -6.342 9.211 1.00 47.09 97 ASN A C 1
ATOM 787 O O . ASN A 1 97 ? -30.812 -5.878 8.106 1.00 47.09 97 ASN A O 1
ATOM 791 N N . ARG A 1 98 ? -29.452 -5.902 9.880 1.00 48.16 98 ARG A N 1
ATOM 792 C CA . ARG A 1 98 ? -28.362 -5.166 9.206 1.00 48.16 98 ARG A CA 1
ATOM 793 C C . ARG A 1 98 ? -27.494 -6.116 8.361 1.00 48.16 98 ARG A C 1
ATOM 795 O O . ARG A 1 98 ? -26.327 -6.334 8.680 1.00 48.16 98 ARG A O 1
ATOM 802 N N . ASN A 1 99 ? -28.057 -6.655 7.278 1.00 51.19 99 ASN A N 1
ATOM 803 C CA . ASN A 1 99 ? -27.260 -7.200 6.173 1.00 51.19 99 ASN A CA 1
ATOM 804 C C . ASN A 1 99 ? -26.263 -6.124 5.714 1.00 51.19 99 ASN A C 1
ATOM 806 O O . ASN A 1 99 ? -26.651 -4.965 5.594 1.00 51.19 99 ASN A O 1
ATOM 810 N N . PHE A 1 100 ? -24.997 -6.478 5.473 1.00 50.53 100 PHE A N 1
ATOM 811 C CA . PHE A 1 100 ? -23.937 -5.525 5.115 1.00 50.53 100 PHE A CA 1
ATOM 812 C C . PHE A 1 100 ? -23.940 -5.244 3.598 1.00 50.53 100 PHE A C 1
ATOM 814 O O . PHE A 1 100 ? -23.300 -5.985 2.856 1.00 50.53 100 PHE A O 1
ATOM 821 N N . PRO A 1 101 ? -24.562 -4.163 3.080 1.00 56.38 101 PRO A N 1
ATOM 822 C CA . PRO A 1 101 ? -24.754 -4.002 1.633 1.00 56.38 101 PRO A CA 1
ATOM 823 C C . PRO A 1 101 ? -23.502 -3.437 0.939 1.00 56.38 101 PRO A C 1
ATOM 825 O O . PRO A 1 101 ? -23.462 -3.287 -0.276 1.00 56.38 101 PRO A O 1
ATOM 828 N N . ARG A 1 102 ? -22.491 -3.053 1.731 1.00 53.88 102 ARG A N 1
ATOM 829 C CA . ARG A 1 102 ? -21.316 -2.292 1.287 1.00 53.88 102 ARG A CA 1
ATOM 830 C C . ARG A 1 102 ? -20.155 -3.169 0.821 1.00 53.88 102 ARG A C 1
ATOM 832 O O . ARG A 1 102 ? -19.312 -2.659 0.096 1.00 53.88 102 ARG A O 1
ATOM 839 N N . LEU A 1 103 ? -20.102 -4.439 1.236 1.00 53.06 103 LEU A N 1
ATOM 840 C CA . LEU A 1 103 ? -19.034 -5.355 0.822 1.00 53.06 103 LEU A CA 1
ATOM 841 C C . LEU A 1 103 ? -19.298 -5.861 -0.600 1.00 53.06 103 LEU A C 1
ATOM 843 O O . LEU A 1 103 ? -18.485 -5.624 -1.486 1.00 53.06 103 LEU A O 1
ATOM 847 N N . ASN A 1 104 ? -20.484 -6.431 -0.835 1.00 60.00 104 ASN A N 1
ATOM 848 C CA . ASN A 1 104 ? -20.914 -6.929 -2.144 1.00 60.00 104 ASN A CA 1
ATOM 849 C C . ASN A 1 104 ? -20.836 -5.826 -3.212 1.00 60.00 104 ASN A C 1
ATOM 851 O O . ASN A 1 104 ? -20.174 -6.010 -4.223 1.00 60.00 104 ASN A O 1
ATOM 855 N N . GLN A 1 105 ? -21.375 -4.632 -2.929 1.00 64.06 105 GLN A N 1
ATOM 856 C CA . GLN A 1 105 ? -21.291 -3.479 -3.837 1.00 64.06 105 GLN A CA 1
ATOM 857 C C . GLN A 1 105 ? -19.849 -3.012 -4.121 1.00 64.06 105 GLN A C 1
ATOM 859 O O . GLN A 1 105 ? -19.605 -2.357 -5.134 1.00 64.06 105 GLN A O 1
ATOM 864 N N . TRP A 1 106 ? -18.886 -3.281 -3.235 1.00 64.25 106 TRP A N 1
ATOM 865 C CA . TRP A 1 106 ? -17.480 -2.991 -3.515 1.00 64.25 106 TRP A CA 1
ATOM 866 C C . TRP A 1 106 ? -16.856 -4.074 -4.400 1.00 64.25 106 TRP A C 1
ATOM 868 O O . TRP A 1 106 ? -16.188 -3.725 -5.367 1.00 64.25 106 TRP A O 1
ATOM 878 N N . MET A 1 107 ? -17.148 -5.351 -4.141 1.00 69.25 107 MET A N 1
ATOM 879 C CA . MET A 1 107 ? -16.698 -6.478 -4.970 1.00 69.25 107 MET A CA 1
ATOM 880 C C . MET A 1 107 ? -17.254 -6.372 -6.400 1.00 69.25 107 MET A C 1
ATOM 882 O O . MET A 1 107 ? -16.469 -6.279 -7.335 1.00 69.25 107 MET A O 1
ATOM 886 N N . GLU A 1 108 ? -18.566 -6.164 -6.562 1.00 76.56 108 GLU A N 1
ATOM 887 C CA . GLU A 1 108 ? -19.226 -5.894 -7.856 1.00 76.56 108 GLU A CA 1
ATOM 888 C C . GLU A 1 108 ? -18.560 -4.745 -8.643 1.00 76.56 108 GLU A C 1
ATOM 890 O O . GLU A 1 108 ? -18.497 -4.771 -9.871 1.00 76.56 108 GLU A O 1
ATOM 895 N N . ARG A 1 109 ? -18.044 -3.719 -7.948 1.00 80.81 109 ARG A N 1
ATOM 896 C CA . ARG A 1 109 ? -17.325 -2.591 -8.568 1.00 80.81 109 ARG A CA 1
ATOM 897 C C . ARG A 1 109 ? -15.874 -2.903 -8.917 1.00 80.81 109 ARG A C 1
ATOM 899 O O . ARG A 1 109 ? -15.355 -2.263 -9.829 1.00 80.81 109 ARG A O 1
ATOM 906 N N . VAL A 1 110 ? -15.227 -3.814 -8.191 1.00 89.75 110 VAL A N 1
ATOM 907 C CA . VAL A 1 110 ? -13.879 -4.314 -8.497 1.00 89.75 110 VAL A CA 1
ATOM 908 C C . VAL A 1 110 ? -13.949 -5.249 -9.701 1.00 89.75 110 VAL A C 1
ATOM 910 O O . VAL A 1 110 ? -13.238 -5.011 -10.673 1.00 89.75 110 VAL A O 1
ATOM 913 N N . ASP A 1 111 ? -14.873 -6.209 -9.705 1.00 92.50 111 ASP A N 1
ATOM 914 C CA . ASP A 1 111 ? -15.078 -7.150 -10.811 1.00 92.50 111 ASP A CA 1
ATOM 915 C C . ASP A 1 111 ? -15.406 -6.392 -12.110 1.00 92.50 111 ASP A C 1
ATOM 917 O O . ASP A 1 111 ? -14.696 -6.507 -13.112 1.00 92.50 111 ASP A O 1
ATOM 921 N N . ALA A 1 112 ? -16.379 -5.472 -12.056 1.00 92.75 112 ALA A N 1
ATOM 922 C CA . ALA A 1 112 ? -16.716 -4.598 -13.180 1.00 92.75 112 ALA A CA 1
ATOM 923 C C . ALA A 1 112 ? -15.642 -3.533 -13.494 1.00 92.75 112 ALA A C 1
ATOM 925 O O . ALA A 1 112 ? -15.808 -2.759 -14.438 1.00 92.75 112 ALA A O 1
ATOM 926 N N . ALA A 1 113 ? -14.564 -3.397 -12.713 1.00 94.19 113 ALA A N 1
ATOM 927 C CA . ALA A 1 113 ? -13.391 -2.593 -13.082 1.00 94.19 113 ALA A CA 1
ATOM 928 C C . ALA A 1 113 ? -12.314 -3.446 -13.770 1.00 94.19 113 ALA A C 1
ATOM 930 O O . ALA A 1 113 ? -11.717 -2.974 -14.738 1.00 94.19 113 ALA A O 1
ATOM 931 N N . ILE A 1 114 ? -12.127 -4.693 -13.324 1.00 97.00 114 ILE A N 1
ATOM 932 C CA . ILE A 1 114 ? -11.240 -5.686 -13.944 1.00 97.00 114 ILE A CA 1
ATOM 933 C C . ILE A 1 114 ? -11.722 -5.997 -15.366 1.00 97.00 114 ILE A C 1
ATOM 935 O O . ILE A 1 114 ? -10.964 -5.791 -16.309 1.00 97.00 114 ILE A O 1
ATOM 939 N N . GLU A 1 115 ? -13.002 -6.340 -15.547 1.00 97.38 115 GLU A N 1
ATOM 940 C CA . GLU A 1 115 ? -13.605 -6.627 -16.863 1.00 97.38 115 GLU A CA 1
ATOM 941 C C . GLU A 1 115 ? -13.370 -5.484 -17.875 1.00 97.38 115 GLU A C 1
ATOM 943 O O . GLU A 1 115 ? -12.964 -5.701 -19.020 1.00 97.38 115 GLU A O 1
ATOM 948 N N . ARG A 1 116 ? -13.550 -4.227 -17.441 1.00 95.69 116 ARG A N 1
ATOM 949 C CA . ARG A 1 116 ? -13.298 -3.044 -18.285 1.00 95.69 116 ARG A CA 1
ATOM 950 C C . ARG A 1 116 ? -11.815 -2.820 -18.584 1.00 95.69 116 ARG A C 1
ATOM 952 O O . ARG A 1 116 ? -11.501 -2.296 -19.654 1.00 95.69 116 ARG A O 1
ATOM 959 N N . ALA A 1 117 ? -10.910 -3.189 -17.678 1.00 97.81 117 ALA A N 1
ATOM 960 C CA . ALA A 1 117 ? -9.471 -3.129 -17.925 1.00 97.81 117 ALA A CA 1
ATOM 961 C C . ALA A 1 117 ? -9.035 -4.208 -18.933 1.00 97.81 117 ALA A C 1
ATOM 963 O O . ALA A 1 117 ? -8.299 -3.901 -19.871 1.00 97.81 117 ALA A O 1
ATOM 964 N N . GLU A 1 118 ? -9.547 -5.433 -18.801 1.00 98.06 118 GLU A N 1
ATOM 965 C CA . GLU A 1 118 ? -9.287 -6.543 -19.724 1.00 98.06 118 GLU A CA 1
ATOM 966 C C . GLU A 1 118 ? -9.795 -6.240 -21.139 1.00 98.06 118 GLU A C 1
ATOM 968 O O . GLU A 1 118 ? -9.023 -6.331 -22.095 1.00 98.06 118 GLU A O 1
ATOM 973 N N . ALA A 1 119 ? -11.042 -5.777 -21.281 1.00 97.69 119 ALA A N 1
ATOM 974 C CA . ALA A 1 119 ? -11.605 -5.380 -22.575 1.00 97.69 119 ALA A CA 1
ATOM 975 C C . ALA A 1 119 ? -10.827 -4.217 -23.230 1.00 97.69 119 ALA A C 1
ATOM 977 O O . ALA A 1 119 ? -10.654 -4.179 -24.450 1.00 97.69 119 ALA A O 1
ATOM 978 N N . CYS A 1 120 ? -10.310 -3.277 -22.428 1.00 98.00 120 CYS A N 1
ATOM 979 C CA . CYS A 1 120 ? -9.444 -2.202 -22.916 1.00 98.00 120 CYS A CA 1
ATOM 980 C C . CYS A 1 120 ? -8.102 -2.748 -23.438 1.00 98.00 120 CYS A C 1
ATOM 982 O O . CYS A 1 120 ? -7.679 -2.406 -24.544 1.00 98.00 120 CYS A O 1
ATOM 984 N N . LEU A 1 121 ? -7.459 -3.647 -22.683 1.00 98.06 121 LEU A N 1
ATOM 985 C CA . LEU A 1 121 ? -6.199 -4.287 -23.071 1.00 98.06 121 LEU A CA 1
ATOM 986 C C . LEU A 1 121 ? -6.346 -5.152 -24.328 1.00 98.06 121 LEU A C 1
ATOM 988 O O . LEU A 1 121 ? -5.484 -5.082 -25.203 1.00 98.06 121 LEU A O 1
ATOM 992 N N . GLN A 1 122 ? -7.436 -5.917 -24.455 1.00 97.44 122 GLN A N 1
ATOM 993 C CA . GLN A 1 122 ? -7.747 -6.688 -25.665 1.00 97.44 122 GLN A CA 1
ATOM 994 C C . GLN A 1 122 ? -7.843 -5.769 -26.889 1.00 97.44 122 GLN A C 1
ATOM 996 O O . GLN A 1 122 ? -7.134 -5.983 -27.871 1.00 97.44 122 GLN A O 1
ATOM 1001 N N . LYS A 1 123 ? -8.609 -4.676 -26.795 1.00 97.19 123 LYS A N 1
ATOM 1002 C CA . LYS A 1 123 ? -8.767 -3.715 -27.895 1.00 97.19 123 LYS A CA 1
ATOM 1003 C C . LYS A 1 123 ? -7.459 -3.011 -28.279 1.00 97.19 123 LYS A C 1
ATOM 1005 O O . LYS A 1 123 ? -7.206 -2.773 -29.458 1.00 97.19 123 LYS A O 1
ATOM 1010 N N . ILE A 1 124 ? -6.593 -2.711 -27.306 1.00 97.38 124 ILE A N 1
ATOM 1011 C CA . ILE A 1 124 ? -5.241 -2.189 -27.569 1.00 97.38 124 ILE A CA 1
ATOM 1012 C C . ILE A 1 124 ? -4.382 -3.238 -28.298 1.00 97.38 124 ILE A C 1
ATOM 1014 O O . ILE A 1 124 ? -3.629 -2.882 -29.204 1.00 97.38 124 ILE A O 1
ATOM 1018 N N . GLN A 1 125 ? -4.497 -4.524 -27.947 1.00 95.94 125 GLN A N 1
ATOM 1019 C CA . GLN A 1 125 ? -3.777 -5.603 -28.633 1.00 95.94 125 GLN A CA 1
ATOM 1020 C C . GLN A 1 125 ? -4.284 -5.847 -30.060 1.00 95.94 125 GLN A C 1
ATOM 1022 O O . GLN A 1 125 ? -3.459 -6.071 -30.941 1.00 95.94 125 GLN A O 1
ATOM 1027 N N . GLU A 1 126 ? -5.594 -5.776 -30.305 1.00 95.38 126 GLU A N 1
ATOM 1028 C CA . GLU A 1 126 ? -6.181 -5.847 -31.653 1.00 95.38 126 GLU A CA 1
ATOM 1029 C C . GLU A 1 126 ? -5.633 -4.730 -32.546 1.00 95.38 126 GLU A C 1
ATOM 1031 O O . GLU A 1 126 ? -5.054 -5.009 -33.595 1.00 95.38 126 GLU A O 1
ATOM 1036 N N . ILE A 1 127 ? -5.716 -3.479 -32.076 1.00 95.38 127 ILE A N 1
ATOM 1037 C CA . ILE A 1 127 ? -5.201 -2.304 -32.793 1.00 95.38 127 ILE A CA 1
ATOM 1038 C C . ILE A 1 127 ? -3.689 -2.436 -33.040 1.00 95.38 127 ILE A C 1
ATOM 1040 O O . ILE A 1 127 ? -3.213 -2.160 -34.141 1.00 95.38 127 ILE A O 1
ATOM 1044 N N . LYS A 1 128 ? -2.924 -2.909 -32.045 1.00 94.62 128 LYS A N 1
ATOM 1045 C CA . LYS A 1 128 ? -1.480 -3.148 -32.189 1.00 94.62 128 LYS A CA 1
ATOM 1046 C C . LYS A 1 128 ? -1.158 -4.219 -33.239 1.00 94.62 128 LYS A C 1
ATOM 1048 O O . LYS A 1 128 ? -0.137 -4.087 -33.902 1.00 94.62 128 LYS A O 1
ATOM 1053 N N . ARG A 1 129 ? -1.990 -5.258 -33.393 1.00 92.94 129 ARG A N 1
ATOM 1054 C CA . ARG A 1 129 ? -1.816 -6.277 -34.446 1.00 92.94 129 ARG A CA 1
ATOM 1055 C C . ARG A 1 129 ? -2.118 -5.699 -35.826 1.00 92.94 129 ARG A C 1
ATOM 1057 O O . ARG A 1 129 ? -1.280 -5.823 -36.703 1.00 92.94 129 ARG A O 1
ATOM 1064 N N . SER A 1 130 ? -3.208 -4.942 -35.983 1.00 87.94 130 SER A N 1
ATOM 1065 C CA . SER A 1 130 ? -3.522 -4.278 -37.262 1.00 87.94 130 SER A CA 1
ATOM 1066 C C . SER A 1 130 ? -2.500 -3.223 -37.717 1.00 87.94 130 SER A C 1
ATOM 1068 O O . SER A 1 130 ? -2.568 -2.788 -38.856 1.00 87.94 130 SER A O 1
ATOM 1070 N N . PHE A 1 131 ? -1.564 -2.813 -36.851 1.00 85.62 131 PHE A N 1
ATOM 1071 C CA . PHE A 1 131 ? -0.407 -1.965 -37.188 1.00 85.62 131 PHE A CA 1
ATOM 1072 C C . PHE A 1 131 ? 0.928 -2.741 -37.243 1.00 85.62 131 PHE A C 1
ATOM 1074 O O . PHE A 1 131 ? 1.994 -2.131 -37.193 1.00 85.62 131 PHE A O 1
ATOM 1081 N N . ALA A 1 132 ? 0.885 -4.0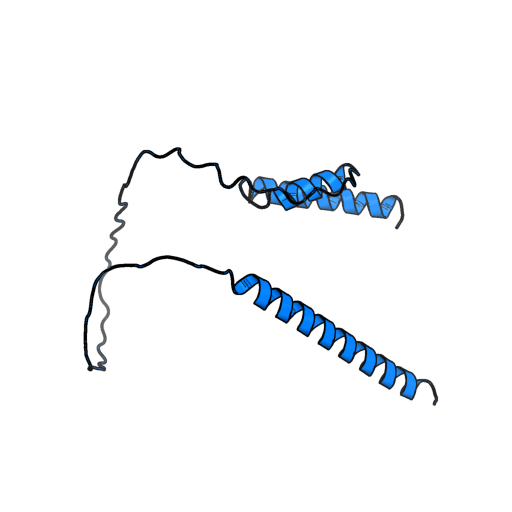75 -37.275 1.00 78.12 132 ALA A N 1
ATOM 1082 C CA . ALA A 1 132 ? 2.052 -4.959 -37.364 1.00 78.12 132 ALA A CA 1
ATOM 1083 C C . ALA A 1 132 ? 1.995 -5.925 -38.567 1.00 78.12 132 ALA A C 1
ATOM 1085 O O . ALA A 1 132 ? 2.928 -6.703 -38.752 1.00 78.12 132 ALA A O 1
ATOM 1086 N N . ASP A 1 133 ? 0.917 -5.861 -39.355 1.00 63.50 133 ASP A N 1
ATOM 1087 C CA . ASP A 1 133 ? 0.688 -6.623 -40.591 1.00 63.50 133 ASP A CA 1
ATOM 1088 C C . ASP A 1 133 ? 0.821 -5.734 -41.867 1.00 63.50 133 ASP A C 1
ATOM 1090 O O . ASP A 1 133 ? 0.430 -6.162 -42.953 1.00 63.50 133 ASP A O 1
ATOM 1094 N N . ASP A 1 134 ? 1.372 -4.515 -41.720 1.00 53.06 134 ASP A N 1
ATOM 1095 C CA . ASP A 1 134 ? 1.749 -3.518 -42.756 1.00 53.06 134 ASP A CA 1
ATOM 1096 C C . ASP A 1 134 ? 3.282 -3.288 -42.725 1.00 53.06 134 ASP A C 1
ATOM 1098 O O . ASP A 1 134 ? 3.921 -3.318 -43.803 1.00 53.06 134 ASP A O 1
#

Foldseek 3Di:
DDPVVLVVVLVVLVVVLVVCCVPPVPDPVVVNVVSVCSNVVVPPDPDPPPPPPDPDDDDDDDDDDPDPDDDDDDDDDDDDDDDDDDDDDDDDDDDDDPDPPPPVVVVVVVVVVVVVVVVVVVVVVVVVVVVVVD